Protein AF-A0ABD4KWH3-F1 (afdb_monomer_lite)

pLDDT: mean 85.77, std 8.34, range [59.84, 94.75]

Radius of gyration: 11.78 Å; chains: 1; bounding box: 29×20×32 Å

Structure (mmCIF, N/CA/C/O backbone):
data_AF-A0ABD4KWH3-F1
#
_entry.id   AF-A0ABD4KWH3-F1
#
loop_
_atom_site.group_PDB
_atom_site.id
_atom_site.type_symbol
_atom_site.label_atom_id
_atom_site.label_alt_id
_atom_site.label_comp_id
_atom_site.label_asym_id
_atom_site.label_entity_id
_atom_site.label_seq_id
_atom_site.pdbx_PDB_ins_code
_atom_site.Cartn_x
_atom_site.Cartn_y
_atom_site.Cartn_z
_atom_site.occupancy
_atom_site.B_iso_or_equiv
_atom_site.auth_seq_id
_atom_site.auth_comp_id
_atom_site.auth_asym_id
_atom_site.auth_atom_id
_atom_site.pdbx_PDB_model_num
ATOM 1 N N . VAL A 1 1 ? -3.176 -10.458 3.461 1.00 59.84 1 VAL A N 1
ATOM 2 C CA . VAL A 1 1 ? -3.995 -9.367 2.857 1.00 59.84 1 VAL A CA 1
ATOM 3 C C . VAL A 1 1 ? -3.127 -8.127 2.658 1.00 59.84 1 VAL A C 1
ATOM 5 O O . VAL A 1 1 ? -3.298 -7.432 1.665 1.00 59.84 1 VAL A O 1
ATOM 8 N N . GLU A 1 2 ? -2.116 -7.949 3.512 1.00 70.81 2 GLU A N 1
ATOM 9 C CA . GLU A 1 2 ? -1.015 -6.982 3.432 1.00 70.81 2 GLU A CA 1
ATOM 10 C C . GLU A 1 2 ? -0.381 -6.891 2.033 1.00 70.81 2 GLU A C 1
ATOM 12 O O . GLU A 1 2 ? -0.207 -5.798 1.500 1.00 70.81 2 GLU A O 1
ATOM 17 N N . TYR A 1 3 ? -0.123 -8.034 1.381 1.00 77.56 3 TYR A N 1
ATOM 18 C CA . TYR A 1 3 ? 0.448 -8.061 0.027 1.00 77.56 3 TYR A CA 1
ATOM 19 C C . TYR A 1 3 ? -0.421 -7.330 -1.007 1.00 77.56 3 TYR A C 1
ATOM 21 O O . TYR A 1 3 ? 0.114 -6.626 -1.854 1.00 77.56 3 TYR A O 1
ATOM 29 N N . ALA A 1 4 ? -1.751 -7.444 -0.923 1.00 83.50 4 ALA A N 1
ATOM 30 C CA . ALA A 1 4 ? -2.654 -6.789 -1.871 1.00 83.50 4 ALA A CA 1
ATOM 31 C C . ALA A 1 4 ? -2.680 -5.262 -1.688 1.00 83.50 4 ALA A C 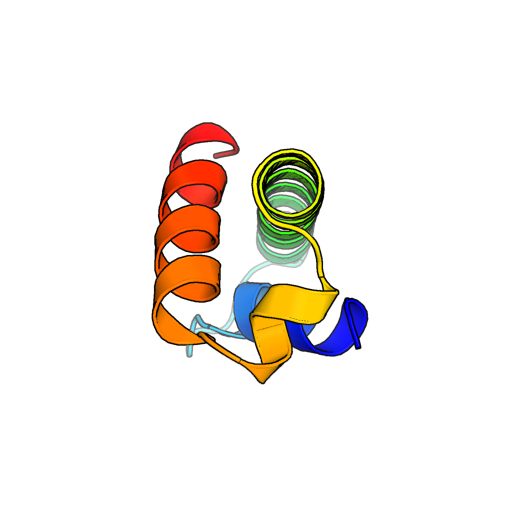1
ATOM 33 O O . ALA A 1 4 ? -2.836 -4.527 -2.663 1.00 83.50 4 ALA A O 1
ATOM 34 N N . ILE A 1 5 ? -2.492 -4.779 -0.453 1.00 84.31 5 ILE A N 1
ATOM 35 C CA . ILE A 1 5 ? -2.395 -3.344 -0.147 1.00 84.31 5 ILE A CA 1
ATOM 36 C C . ILE A 1 5 ? -1.101 -2.779 -0.738 1.00 84.31 5 ILE A C 1
ATOM 38 O O . ILE A 1 5 ? -1.128 -1.755 -1.423 1.00 84.31 5 ILE A O 1
ATOM 42 N N . VAL A 1 6 ? 0.022 -3.475 -0.530 1.00 89.50 6 VAL A N 1
ATOM 43 C CA . VAL A 1 6 ? 1.320 -3.081 -1.095 1.00 89.50 6 VAL A CA 1
ATOM 44 C C . VAL A 1 6 ? 1.291 -3.144 -2.619 1.00 89.50 6 VAL A C 1
ATOM 46 O O . VAL A 1 6 ? 1.704 -2.183 -3.258 1.00 89.50 6 VAL A O 1
ATOM 49 N N . ASP A 1 7 ? 0.759 -4.214 -3.208 1.00 89.25 7 ASP A N 1
ATOM 50 C CA . ASP A 1 7 ? 0.660 -4.361 -4.663 1.00 89.25 7 ASP A CA 1
ATOM 51 C C . ASP A 1 7 ? -0.168 -3.230 -5.288 1.00 89.25 7 ASP A C 1
ATOM 53 O O . ASP A 1 7 ? 0.297 -2.548 -6.200 1.00 89.25 7 ASP A O 1
ATOM 57 N N . THR A 1 8 ? -1.334 -2.926 -4.711 1.00 88.81 8 THR A N 1
ATOM 58 C CA . THR A 1 8 ? -2.169 -1.796 -5.146 1.00 88.81 8 THR A CA 1
ATOM 59 C C . THR A 1 8 ? -1.425 -0.463 -5.011 1.00 88.81 8 THR A C 1
ATOM 61 O O . THR A 1 8 ? -1.508 0.395 -5.889 1.00 88.81 8 THR A O 1
ATOM 64 N N . CYS A 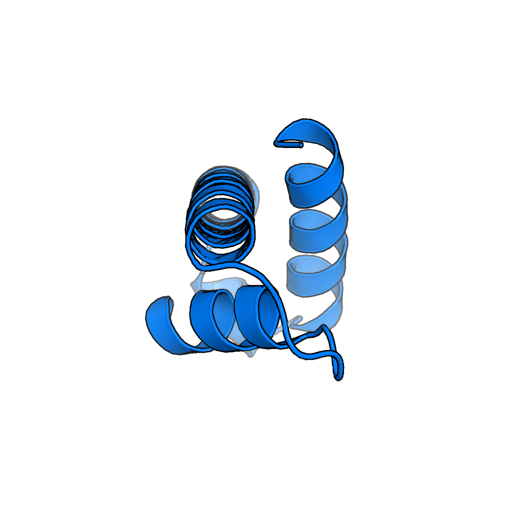1 9 ? -0.669 -0.271 -3.926 1.00 89.88 9 CYS A N 1
ATOM 65 C CA . CYS A 1 9 ? 0.132 0.931 -3.716 1.00 89.88 9 CYS A CA 1
ATOM 66 C C . CYS A 1 9 ? 1.222 1.077 -4.786 1.00 89.88 9 CYS A C 1
ATOM 68 O O . CYS A 1 9 ? 1.329 2.140 -5.403 1.00 89.88 9 CYS A O 1
ATOM 70 N N . VAL A 1 10 ? 1.986 0.020 -5.070 1.00 91.56 10 VAL A N 1
ATOM 71 C CA . VAL A 1 10 ? 3.065 0.043 -6.067 1.00 91.56 10 VAL A CA 1
ATOM 72 C C . VAL A 1 10 ? 2.507 0.219 -7.480 1.00 91.56 10 VAL A C 1
ATOM 74 O O . VAL A 1 10 ? 2.985 1.082 -8.222 1.00 91.56 10 VAL A O 1
ATOM 77 N N . ASN A 1 11 ? 1.421 -0.480 -7.808 1.00 89.31 11 ASN A N 1
ATOM 78 C CA . ASN A 1 11 ? 0.762 -0.438 -9.116 1.00 89.31 11 ASN A CA 1
ATOM 79 C C . ASN A 1 11 ? -0.217 0.736 -9.289 1.00 89.31 11 ASN A C 1
ATOM 81 O O . ASN A 1 11 ? -0.855 0.860 -10.328 1.00 89.31 11 ASN A O 1
ATOM 85 N N . SER A 1 12 ? -0.307 1.656 -8.322 1.00 85.75 12 SER A N 1
ATOM 86 C CA . SER A 1 12 ? -1.175 2.846 -8.416 1.00 85.75 12 SER A CA 1
ATOM 87 C C . SER A 1 12 ? -0.789 3.841 -9.519 1.00 85.75 12 SER A C 1
ATOM 89 O O . SER A 1 12 ? -1.505 4.812 -9.751 1.00 85.75 12 SER A O 1
ATOM 91 N N . SER A 1 13 ? 0.359 3.651 -10.172 1.00 81.50 13 SER A N 1
ATOM 92 C CA . SER A 1 13 ? 0.784 4.478 -11.300 1.00 81.50 13 SER A CA 1
ATOM 93 C C . SER A 1 13 ? 0.511 3.736 -12.598 1.00 81.50 13 SER A C 1
ATOM 95 O O . SER A 1 13 ? 1.077 2.676 -12.824 1.00 81.50 13 SER A O 1
ATOM 97 N N . GLU A 1 14 ? -0.302 4.325 -13.472 1.00 82.12 14 GLU A N 1
ATOM 98 C CA . GLU A 1 14 ? -0.684 3.734 -14.768 1.00 82.12 14 GLU A CA 1
ATOM 99 C C . GLU A 1 14 ? 0.430 3.799 -15.833 1.00 82.12 14 GLU A C 1
ATOM 101 O O . GLU A 1 14 ? 0.242 3.386 -16.975 1.00 82.12 14 GLU A O 1
ATOM 106 N N . ASN A 1 15 ? 1.606 4.320 -15.476 1.00 85.69 15 ASN A N 1
ATOM 107 C CA . ASN A 1 15 ? 2.733 4.485 -16.387 1.00 85.69 15 ASN A CA 1
ATOM 108 C C . ASN A 1 15 ? 3.705 3.306 -16.299 1.00 85.69 15 ASN A C 1
ATOM 110 O O . ASN A 1 15 ? 3.931 2.745 -15.228 1.00 85.69 15 ASN A O 1
ATOM 114 N N . LEU A 1 16 ? 4.366 3.004 -17.419 1.00 85.75 16 LEU A N 1
ATOM 115 C CA . LEU A 1 16 ? 5.561 2.162 -17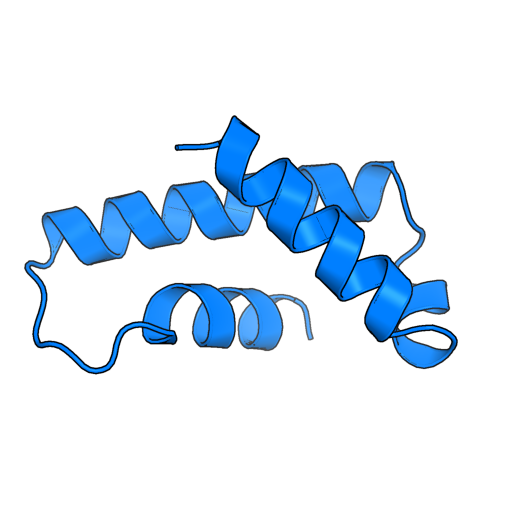.422 1.00 85.75 16 LEU A CA 1
ATOM 116 C C . LEU A 1 16 ? 6.677 2.860 -16.639 1.00 85.75 16 LEU A C 1
ATOM 118 O O . LEU A 1 16 ? 6.974 4.034 -16.867 1.00 85.75 16 LEU A O 1
ATOM 122 N N . VAL A 1 17 ? 7.301 2.123 -15.727 1.00 88.06 17 VAL A N 1
ATOM 123 C CA . VAL A 1 17 ? 8.313 2.634 -14.797 1.00 88.06 17 VAL A CA 1
ATOM 124 C C . VAL A 1 17 ? 9.566 1.774 -14.857 1.00 88.06 17 VAL A C 1
ATOM 126 O O . VAL A 1 17 ? 9.515 0.603 -15.238 1.00 88.06 17 VAL A O 1
ATOM 129 N N . SER A 1 18 ? 10.715 2.349 -14.502 1.00 92.62 18 SER A N 1
ATOM 130 C CA . SER A 1 18 ? 11.944 1.567 -14.381 1.00 92.62 18 SER A CA 1
ATOM 131 C C . SER A 1 18 ? 11.846 0.593 -13.207 1.00 92.62 18 SER A C 1
ATOM 133 O O . SER A 1 18 ? 11.160 0.856 -12.218 1.00 92.62 18 SER A O 1
ATOM 135 N N . VAL A 1 19 ? 12.602 -0.504 -13.279 1.00 91.56 19 VAL A N 1
ATOM 136 C CA . VAL A 1 19 ? 12.705 -1.469 -12.172 1.00 91.56 19 VAL A CA 1
ATOM 137 C C . VAL A 1 19 ? 13.160 -0.777 -10.884 1.00 91.56 19 VAL A C 1
ATOM 139 O O . VAL A 1 19 ? 12.566 -0.994 -9.837 1.00 91.56 19 VAL A O 1
ATOM 142 N N . SER A 1 20 ? 14.141 0.128 -10.965 1.00 92.62 20 SER A N 1
ATOM 143 C CA . SER A 1 20 ? 14.623 0.889 -9.803 1.00 92.62 20 SER A CA 1
ATOM 144 C C . SER A 1 20 ? 13.536 1.741 -9.146 1.00 92.62 20 SER A C 1
ATOM 146 O O . SER A 1 20 ? 13.466 1.822 -7.923 1.00 92.62 20 SER A O 1
ATOM 148 N N . TRP A 1 21 ? 12.671 2.363 -9.947 1.00 90.81 21 TRP A N 1
ATOM 149 C CA . TRP A 1 21 ? 11.562 3.156 -9.432 1.00 90.81 21 TRP A CA 1
ATOM 150 C C . TRP A 1 21 ? 10.494 2.262 -8.802 1.00 90.81 21 TRP A C 1
ATOM 152 O O . TRP A 1 21 ? 9.969 2.591 -7.743 1.00 90.81 21 TRP A O 1
ATOM 162 N N . TYR A 1 22 ? 10.204 1.113 -9.421 1.00 92.00 22 TYR A N 1
ATOM 163 C CA . TYR A 1 22 ? 9.283 0.121 -8.868 1.00 92.00 22 TYR A CA 1
ATOM 164 C C . TYR A 1 22 ? 9.761 -0.386 -7.502 1.00 92.00 22 TYR A C 1
ATOM 166 O O . TYR A 1 22 ? 8.977 -0.424 -6.556 1.00 92.00 22 TYR A O 1
ATOM 174 N N . GLU A 1 23 ? 11.048 -0.722 -7.377 1.00 92.88 23 GLU A N 1
ATOM 175 C CA . GLU A 1 23 ? 11.638 -1.173 -6.112 1.00 92.88 23 GLU A CA 1
ATOM 176 C C . GLU A 1 23 ? 11.582 -0.080 -5.042 1.00 92.88 23 GLU A C 1
ATOM 178 O O . GLU A 1 23 ? 11.097 -0.332 -3.941 1.00 92.88 23 GLU A O 1
ATOM 183 N N . SER A 1 24 ? 11.963 1.154 -5.387 1.00 93.06 24 SER A N 1
ATOM 184 C CA . SER A 1 24 ? 11.884 2.295 -4.468 1.00 93.06 24 SER A CA 1
ATOM 185 C C . SER A 1 24 ? 10.448 2.559 -4.004 1.00 93.06 24 SER A C 1
ATOM 187 O O . SER A 1 24 ? 10.192 2.706 -2.810 1.00 93.06 24 SER A O 1
ATOM 189 N N . LYS A 1 25 ? 9.471 2.528 -4.919 1.00 93.00 25 LYS A N 1
ATOM 190 C CA . LYS A 1 25 ? 8.057 2.683 -4.559 1.00 93.00 25 LYS A CA 1
ATOM 191 C C . LYS A 1 25 ? 7.564 1.538 -3.678 1.00 93.00 25 LYS A C 1
ATOM 193 O O . LYS A 1 25 ? 6.786 1.770 -2.755 1.00 93.00 25 LYS A O 1
ATOM 198 N N . ARG A 1 26 ? 8.020 0.308 -3.930 1.00 93.31 26 ARG A N 1
ATOM 199 C CA . ARG A 1 26 ? 7.715 -0.855 -3.091 1.00 93.31 26 ARG A CA 1
ATOM 200 C C . ARG A 1 26 ? 8.239 -0.680 -1.670 1.00 93.31 26 ARG A C 1
ATOM 202 O O . ARG A 1 26 ? 7.491 -0.964 -0.739 1.00 93.31 26 ARG A O 1
ATOM 209 N N . GLU A 1 27 ? 9.453 -0.173 -1.492 1.00 94.31 27 GLU A N 1
ATOM 210 C CA . GLU A 1 27 ? 9.996 0.153 -0.167 1.00 94.31 27 GLU A CA 1
ATOM 211 C C . GLU A 1 27 ? 9.165 1.228 0.545 1.00 94.31 27 GLU A C 1
ATOM 213 O O . GLU A 1 27 ? 8.784 1.040 1.701 1.00 94.31 27 GLU A O 1
ATOM 218 N N . THR A 1 28 ? 8.778 2.301 -0.155 1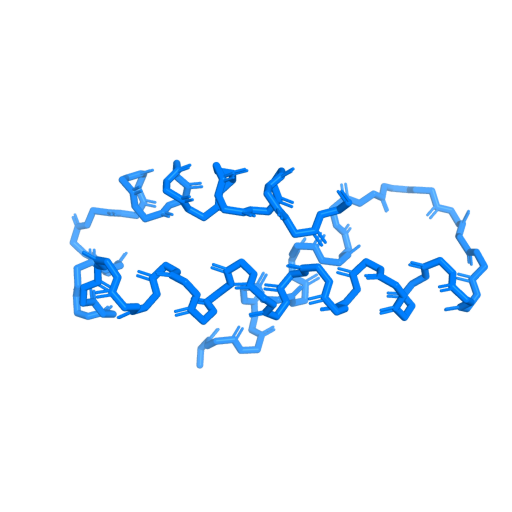.00 94.75 28 THR A N 1
ATOM 219 C CA . THR A 1 28 ? 7.883 3.333 0.397 1.00 94.75 28 THR A CA 1
ATOM 220 C C . THR A 1 28 ? 6.538 2.747 0.838 1.00 94.75 28 THR A C 1
ATOM 222 O O . THR A 1 28 ? 6.064 3.054 1.932 1.00 94.75 28 THR A O 1
ATOM 225 N N . CYS A 1 29 ? 5.921 1.883 0.024 1.00 94.12 29 CYS A N 1
ATOM 226 C CA . CYS A 1 29 ? 4.647 1.238 0.351 1.00 94.12 29 CYS A CA 1
ATOM 227 C C . CYS A 1 29 ? 4.763 0.285 1.553 1.00 94.12 29 CYS A C 1
ATOM 229 O O . CYS A 1 29 ? 3.846 0.229 2.370 1.00 94.12 29 CYS A O 1
ATOM 231 N N . LEU A 1 30 ? 5.878 -0.442 1.683 1.00 93.62 30 LEU A N 1
ATOM 232 C CA . LEU A 1 30 ? 6.145 -1.309 2.836 1.00 93.62 30 LEU A CA 1
ATOM 233 C C . LEU A 1 30 ? 6.329 -0.491 4.120 1.00 93.62 30 LEU A C 1
ATOM 235 O O . LEU A 1 30 ? 5.685 -0.785 5.122 1.00 93.62 30 LEU A O 1
ATOM 239 N N . CYS A 1 31 ? 7.123 0.582 4.065 1.00 94.31 31 CYS A N 1
ATOM 240 C CA . CYS A 1 31 ? 7.305 1.512 5.184 1.00 94.31 31 CYS A CA 1
ATOM 241 C C . CYS A 1 31 ? 5.978 2.146 5.627 1.00 94.31 31 CYS A C 1
ATOM 243 O O . CYS A 1 31 ? 5.696 2.266 6.819 1.00 94.31 31 CYS A O 1
ATOM 245 N N . ALA A 1 32 ? 5.133 2.537 4.669 1.00 94.12 32 ALA A N 1
ATOM 246 C CA . ALA A 1 32 ? 3.817 3.088 4.960 1.00 94.12 32 ALA A CA 1
ATOM 247 C C . ALA A 1 32 ? 2.909 2.072 5.659 1.00 94.12 32 ALA A C 1
ATOM 249 O O . ALA A 1 32 ? 2.206 2.435 6.603 1.00 94.12 32 ALA A O 1
ATOM 250 N N . LEU A 1 33 ? 2.933 0.813 5.208 1.00 91.25 33 LEU A N 1
ATOM 251 C CA . LEU A 1 33 ? 2.124 -0.252 5.790 1.00 91.25 33 LEU A CA 1
ATOM 252 C C . LEU A 1 33 ? 2.541 -0.521 7.232 1.00 91.25 33 LEU A C 1
ATOM 254 O O . LEU A 1 33 ? 1.693 -0.487 8.113 1.00 91.25 33 LEU A O 1
ATOM 258 N N . GLU A 1 34 ? 3.841 -0.688 7.469 1.00 91.12 34 GLU A N 1
ATOM 259 C CA . GLU A 1 34 ? 4.390 -0.938 8.802 1.00 91.12 34 GLU A CA 1
ATOM 260 C C . GLU A 1 34 ? 4.003 0.174 9.785 1.00 91.12 34 GLU A C 1
ATOM 262 O O . GLU A 1 34 ? 3.531 -0.098 10.886 1.00 91.12 34 GLU A O 1
ATOM 267 N N . LYS A 1 35 ? 4.127 1.448 9.391 1.00 91.88 35 LYS A N 1
ATOM 268 C CA . LYS A 1 35 ? 3.697 2.571 10.242 1.00 91.88 35 LYS A CA 1
ATOM 269 C C . LYS A 1 35 ? 2.188 2.573 10.488 1.00 91.88 35 LYS A C 1
ATOM 271 O O . LYS A 1 35 ? 1.756 2.823 11.605 1.00 91.88 35 LYS A O 1
ATOM 276 N N . THR A 1 36 ? 1.396 2.246 9.470 1.00 90.62 36 THR A N 1
ATOM 277 C CA . THR A 1 36 ? -0.068 2.208 9.595 1.00 90.62 36 THR A CA 1
ATOM 278 C C . THR A 1 36 ? -0.518 1.095 10.529 1.00 90.62 36 THR A C 1
ATOM 280 O O . THR A 1 36 ? -1.411 1.319 11.330 1.00 90.62 36 THR A O 1
ATOM 283 N N . GLU A 1 37 ? 0.103 -0.082 10.460 1.00 86.56 37 GLU A N 1
ATOM 284 C CA . GLU A 1 37 ? -0.201 -1.216 11.343 1.00 86.56 37 GLU A CA 1
ATOM 285 C C . GLU A 1 37 ? 0.219 -0.964 12.800 1.00 86.56 37 GLU A C 1
ATOM 287 O O . GLU A 1 37 ? -0.351 -1.563 13.711 1.00 86.56 37 GLU A O 1
ATOM 292 N N . ASN A 1 38 ? 1.181 -0.062 13.031 1.00 86.56 38 ASN A N 1
ATOM 293 C CA . ASN A 1 38 ? 1.530 0.413 14.372 1.00 86.56 38 ASN A CA 1
ATOM 294 C C . ASN A 1 38 ? 0.499 1.408 14.935 1.00 86.56 38 ASN A C 1
ATOM 296 O O . ASN A 1 38 ? 0.235 1.389 16.137 1.00 86.56 38 ASN A O 1
ATOM 300 N N . ASP A 1 39 ? -0.083 2.257 14.084 1.00 85.50 39 ASP A N 1
ATOM 301 C CA . ASP A 1 39 ? -1.022 3.309 14.497 1.00 85.50 39 ASP A CA 1
ATOM 302 C C . ASP A 1 39 ? -2.484 2.831 14.522 1.00 85.50 39 ASP A C 1
ATOM 304 O O . ASP A 1 39 ? -3.296 3.314 15.314 1.00 85.50 39 ASP A O 1
ATOM 308 N N . VAL A 1 40 ? -2.835 1.880 13.655 1.00 80.44 40 VAL A N 1
ATOM 309 C CA . VAL A 1 40 ? -4.190 1.362 13.460 1.00 80.44 40 VAL A CA 1
ATOM 310 C C . VAL A 1 40 ? -4.137 -0.159 13.429 1.00 80.44 40 VAL A C 1
ATOM 312 O O . VAL A 1 40 ? -3.449 -0.760 12.601 1.00 80.44 40 VAL A O 1
ATOM 315 N N . ALA A 1 41 ? -4.910 -0.804 14.304 1.00 76.94 41 ALA A N 1
ATOM 316 C CA . ALA A 1 41 ? -4.982 -2.255 14.312 1.00 76.94 41 ALA A CA 1
ATOM 317 C C . ALA A 1 41 ? -5.552 -2.753 12.978 1.00 76.94 41 ALA A C 1
ATOM 319 O O . ALA A 1 41 ? -6.573 -2.269 12.492 1.00 76.94 41 ALA A O 1
ATOM 320 N N . PHE A 1 42 ? -4.940 -3.785 12.397 1.00 69.25 42 PHE A N 1
ATOM 321 C CA . PHE A 1 42 ? -5.409 -4.358 11.132 1.00 69.25 42 PHE A CA 1
A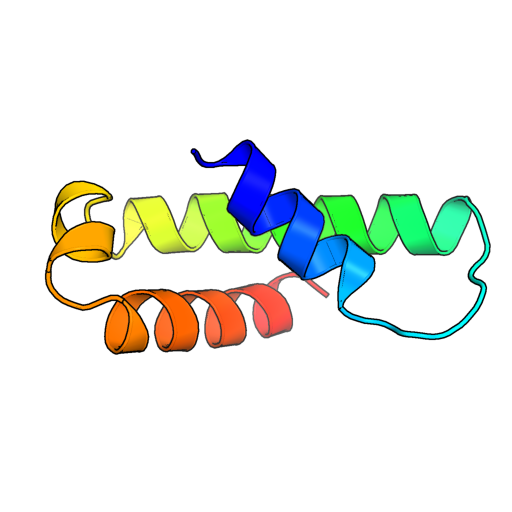TOM 322 C C . PHE A 1 42 ? -6.871 -4.855 11.194 1.00 69.25 42 PHE A C 1
ATOM 324 O O . PHE A 1 42 ? -7.562 -4.913 10.178 1.00 69.25 42 PHE A O 1
ATOM 331 N N . SER A 1 43 ? -7.392 -5.177 12.384 1.00 68.62 43 SER A N 1
ATOM 332 C CA . SER A 1 43 ? -8.818 -5.470 12.594 1.00 68.62 43 SER A CA 1
ATOM 333 C C . SER A 1 43 ? -9.737 -4.316 12.184 1.00 68.62 43 SER A C 1
ATOM 335 O O . SER A 1 43 ? -10.843 -4.564 11.701 1.00 68.62 43 SER A O 1
ATOM 337 N N . ASP A 1 44 ? -9.264 -3.079 12.317 1.00 66.62 44 ASP A N 1
ATOM 338 C CA . ASP A 1 44 ? -10.008 -1.868 11.984 1.00 66.62 44 ASP A CA 1
ATOM 339 C C . ASP A 1 44 ? -10.000 -1.599 10.477 1.00 66.62 44 ASP A C 1
ATOM 341 O O . ASP A 1 44 ? -10.929 -0.974 9.983 1.00 66.62 44 ASP A O 1
ATOM 345 N N . TYR A 1 45 ? -9.064 -2.177 9.707 1.00 66.62 45 TYR A N 1
ATOM 346 C CA . TYR A 1 45 ? -9.078 -2.112 8.236 1.00 66.62 45 TYR A CA 1
ATOM 347 C C . TYR A 1 45 ? -10.391 -2.633 7.635 1.00 66.62 45 TYR A C 1
ATOM 349 O O . TYR A 1 45 ? -10.874 -2.119 6.628 1.00 66.62 45 TYR A O 1
ATOM 357 N N . LYS A 1 46 ? -10.979 -3.670 8.248 1.00 66.94 46 LYS A N 1
ATOM 358 C CA . LYS A 1 46 ? -12.263 -4.231 7.801 1.00 66.94 46 LYS A CA 1
ATOM 359 C C . LYS A 1 46 ? -13.470 -3.390 8.214 1.00 66.94 46 LYS A C 1
ATOM 361 O O . LYS A 1 46 ? -14.520 -3.536 7.594 1.00 66.94 46 LYS A O 1
ATOM 366 N N . SER A 1 47 ? -13.334 -2.577 9.257 1.00 72.44 47 SER A N 1
ATOM 367 C CA . SER A 1 47 ? -14.431 -1.807 9.851 1.00 72.44 47 SER A CA 1
ATOM 368 C C . SER A 1 47 ? -14.454 -0.362 9.350 1.00 72.44 47 SER A C 1
ATOM 370 O O . SER A 1 47 ? -15.531 0.187 9.143 1.00 72.44 47 SER A O 1
ATOM 372 N N . ASP A 1 48 ? -13.280 0.228 9.120 1.00 74.50 48 ASP A N 1
ATOM 373 C CA . ASP A 1 48 ? -13.079 1.599 8.653 1.00 74.50 48 ASP A CA 1
ATOM 374 C C . ASP A 1 48 ? -11.888 1.659 7.681 1.00 74.50 48 ASP A C 1
ATOM 376 O O . ASP A 1 48 ? -10.749 2.021 8.001 1.00 74.50 48 ASP A O 1
ATOM 380 N N . GLN A 1 49 ? -12.170 1.235 6.451 1.00 80.44 49 GLN A N 1
ATOM 381 C CA . GLN A 1 49 ? -11.186 1.179 5.378 1.00 80.44 49 GLN A CA 1
ATOM 382 C C . GLN A 1 49 ? -10.698 2.582 4.977 1.00 80.44 49 GLN A C 1
ATOM 384 O O . GLN A 1 49 ? -9.544 2.737 4.577 1.00 80.44 49 GLN A O 1
ATOM 389 N N . ASP A 1 50 ? -11.545 3.607 5.113 1.00 83.38 50 ASP A N 1
ATOM 390 C CA . ASP A 1 50 ? -11.215 4.990 4.761 1.00 83.38 50 ASP A CA 1
ATOM 391 C C . ASP A 1 50 ? -10.201 5.592 5.736 1.00 83.38 50 ASP A C 1
ATOM 393 O O . ASP A 1 50 ? -9.217 6.193 5.294 1.00 83.38 50 ASP A O 1
ATOM 397 N N . MET A 1 51 ? -10.381 5.380 7.046 1.00 84.69 51 MET A N 1
ATOM 398 C CA . MET A 1 51 ? -9.407 5.800 8.055 1.00 84.69 51 MET A CA 1
ATOM 399 C C . MET A 1 51 ? -8.051 5.138 7.810 1.00 84.69 51 MET A C 1
ATOM 401 O O . MET A 1 51 ? -7.031 5.826 7.749 1.00 84.69 51 MET A O 1
ATOM 405 N N . PHE A 1 52 ? -8.034 3.819 7.593 1.00 86.81 52 PHE A N 1
ATOM 406 C CA . PHE A 1 52 ? -6.794 3.097 7.321 1.00 86.81 52 PHE A CA 1
ATOM 407 C C . PHE A 1 52 ? -6.099 3.620 6.058 1.00 86.81 52 PHE A C 1
ATOM 409 O O . PHE A 1 52 ? -4.900 3.894 6.076 1.00 86.81 52 PHE A O 1
ATOM 416 N N . LEU A 1 53 ? -6.836 3.805 4.957 1.00 85.75 53 LEU A N 1
ATOM 417 C CA . LEU A 1 53 ? -6.275 4.313 3.702 1.00 85.75 53 LEU A CA 1
ATOM 418 C C . LEU A 1 53 ? -5.781 5.759 3.823 1.00 85.75 53 LEU A C 1
ATOM 420 O O . LEU A 1 53 ? -4.789 6.123 3.184 1.00 85.75 53 LEU A O 1
ATOM 424 N N . HIS A 1 54 ? -6.453 6.591 4.620 1.00 88.69 54 HIS A N 1
ATOM 425 C CA . HIS A 1 54 ? -6.017 7.955 4.892 1.00 88.69 54 HIS A CA 1
ATOM 426 C C . HIS A 1 54 ? -4.693 7.967 5.668 1.00 88.69 54 HIS A C 1
ATOM 428 O O . HIS A 1 54 ? -3.735 8.602 5.219 1.00 88.69 54 HIS A O 1
ATOM 434 N N . THR A 1 55 ? -4.612 7.218 6.770 1.00 89.62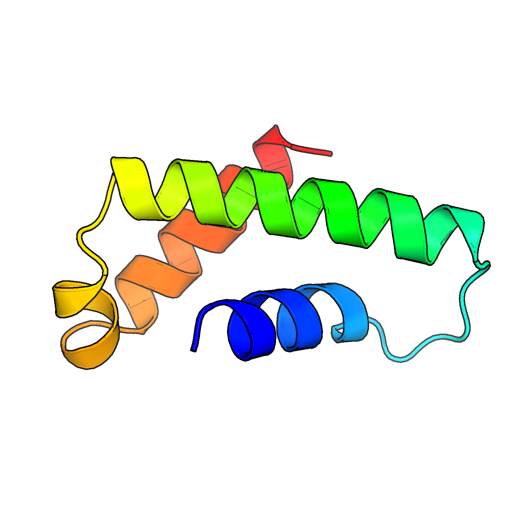 55 THR A N 1
ATOM 435 C CA . THR A 1 55 ? -3.397 7.064 7.584 1.00 89.62 55 THR A CA 1
ATOM 436 C C . THR A 1 55 ? -2.248 6.491 6.753 1.00 89.62 55 THR A C 1
ATOM 438 O O . THR A 1 55 ? -1.166 7.075 6.688 1.00 89.62 55 THR A O 1
ATOM 441 N N . PHE A 1 56 ? -2.515 5.446 5.968 1.00 90.50 56 PHE A N 1
ATOM 442 C CA . PHE A 1 56 ? -1.548 4.859 5.042 1.00 90.50 56 PHE A CA 1
ATOM 443 C C . PHE A 1 56 ? -0.986 5.867 4.035 1.00 90.50 56 PHE A C 1
ATOM 445 O O . PHE A 1 56 ? 0.230 5.970 3.863 1.00 90.50 56 PHE A O 1
ATOM 452 N N . LYS A 1 57 ? -1.844 6.674 3.393 1.00 89.25 57 LYS A N 1
ATOM 453 C CA . LYS A 1 57 ? -1.397 7.728 2.465 1.00 89.25 57 LYS A CA 1
ATOM 454 C C . LYS A 1 57 ? -0.538 8.786 3.156 1.00 89.25 57 LYS A C 1
ATOM 456 O O . LYS A 1 57 ? 0.386 9.311 2.531 1.00 89.25 57 LYS A O 1
ATOM 461 N N . GLN A 1 58 ? -0.830 9.121 4.413 1.00 92.06 58 GLN A N 1
ATOM 462 C CA . GLN A 1 58 ? -0.007 10.050 5.186 1.00 92.06 58 GLN A CA 1
ATOM 463 C C . GLN A 1 58 ? 1.374 9.459 5.482 1.00 92.06 58 GLN A C 1
ATOM 465 O O . GLN A 1 58 ? 2.380 10.127 5.235 1.00 92.06 58 GLN A O 1
ATOM 470 N N . HIS A 1 59 ? 1.449 8.198 5.912 1.00 93.19 59 HIS A N 1
ATOM 471 C CA . HIS A 1 59 ? 2.733 7.546 6.156 1.00 93.19 59 HIS A CA 1
ATOM 472 C C . HIS A 1 59 ? 3.547 7.345 4.879 1.00 93.19 59 HIS A C 1
ATOM 474 O O . HIS A 1 59 ? 4.756 7.566 4.916 1.00 93.19 59 HIS A O 1
ATOM 480 N N . ALA A 1 60 ? 2.916 7.038 3.742 1.00 90.88 60 ALA A N 1
ATOM 481 C CA . ALA A 1 60 ? 3.608 6.920 2.457 1.00 90.88 60 ALA A CA 1
ATOM 482 C C . ALA A 1 60 ? 4.371 8.199 2.079 1.00 90.88 60 ALA A C 1
ATOM 484 O O . ALA A 1 60 ? 5.511 8.119 1.635 1.00 90.88 60 ALA A O 1
ATOM 485 N N . ARG A 1 61 ? 3.802 9.383 2.347 1.00 88.88 61 ARG A N 1
ATOM 486 C CA . ARG A 1 61 ? 4.491 10.673 2.141 1.00 88.88 61 ARG A CA 1
ATOM 487 C C . ARG A 1 61 ? 5.672 10.896 3.087 1.00 88.88 61 ARG A C 1
ATOM 489 O O . ARG A 1 61 ? 6.555 11.677 2.770 1.00 88.88 61 ARG A O 1
ATOM 496 N N . SER A 1 62 ? 5.677 10.245 4.250 1.00 91.19 62 SER A N 1
ATOM 497 C CA . SER A 1 62 ? 6.799 10.290 5.200 1.00 91.19 62 SER A CA 1
ATOM 498 C C . SER A 1 62 ? 7.913 9.288 4.874 1.00 91.19 62 SER A C 1
ATOM 500 O O . SER A 1 62 ? 8.965 9.325 5.505 1.00 91.19 62 SER A O 1
ATOM 502 N N . CYS A 1 63 ? 7.647 8.357 3.956 1.00 89.69 63 CYS A N 1
ATOM 503 C CA . CYS A 1 63 ? 8.524 7.253 3.572 1.00 89.69 63 CYS A CA 1
ATOM 504 C C . CYS A 1 63 ? 9.121 7.434 2.158 1.00 89.69 63 CYS A C 1
ATOM 506 O O . CYS A 1 63 ? 9.723 6.489 1.647 1.00 89.69 63 CYS A O 1
ATOM 508 N N . SER A 1 64 ? 8.908 8.590 1.507 1.00 78.38 64 SER A N 1
ATOM 509 C CA . SER A 1 64 ? 9.453 8.924 0.178 1.00 78.38 64 SER A CA 1
ATOM 510 C C . SER A 1 64 ? 10.541 9.981 0.253 1.00 78.38 64 SER A C 1
ATOM 512 O O . SER A 1 64 ? 10.286 10.979 0.966 1.00 78.38 64 SER A O 1
#

Organism: Vibrio anguillarum (NCBI:txid55601)

Sequence (64 aa):
VEYAIVDTCVNSSENLVSVSWYESKRETCLCALEKTENDVAFSDYKSDQDMFLHTFKQHARSCS

Foldseek 3Di:
DLVVQLVCQLPVDPDDDDPVSSVLSSQLLVQLSVVLCVVDPVVCCVVCVPVSVVSSVVSSVVSD

Secondary structure (DSSP, 8-state):
-HHHHHHHHHTT--S---HHHHHHHHHHHHHHHHHHHHHS-HHHHTT-HHHHHHHHHHHHHH--